Protein AF-A0A6B3I223-F1 (afdb_monomer)

Sequence (123 aa):
VVAHGFTGSVDRPAVRRAARVFSQRAAVITFSFRGHGRSGGRSTVGDREVLDLAAAVAWARTLGHVRVVTVGFSMGGSVVLRHGALYTEESEARDASVRVPVRERRMGEHLGAHSDAVVAVSS

Structure (mmCIF, N/CA/C/O backbone):
data_AF-A0A6B3I223-F1
#
_entry.id   AF-A0A6B3I223-F1
#
loop_
_atom_site.group_PDB
_atom_site.id
_atom_site.type_symbol
_atom_site.label_atom_id
_atom_site.label_alt_id
_atom_site.label_comp_id
_atom_site.label_asym_id
_atom_site.label_entity_id
_atom_site.label_seq_id
_atom_site.pdbx_PDB_ins_code
_atom_site.Cartn_x
_atom_site.Cartn_y
_atom_site.Cartn_z
_atom_site.occupancy
_atom_site.B_iso_or_equiv
_atom_site.auth_seq_id
_atom_site.auth_comp_id
_atom_site.auth_asym_id
_atom_site.auth_atom_id
_atom_site.pdbx_PDB_model_num
ATOM 1 N N . VAL A 1 1 ? -1.786 -0.168 6.198 1.00 98.50 1 VAL A N 1
ATOM 2 C CA . VAL A 1 1 ? -0.942 -0.773 5.141 1.00 98.50 1 VAL A CA 1
ATOM 3 C C . VAL A 1 1 ? 0.360 0.012 5.028 1.00 98.50 1 VAL A C 1
ATOM 5 O O . VAL A 1 1 ? 0.310 1.235 4.987 1.00 98.50 1 VAL A O 1
ATOM 8 N N . VAL A 1 2 ? 1.513 -0.662 5.021 1.00 98.31 2 VAL A N 1
ATOM 9 C CA . VAL A 1 2 ? 2.839 -0.023 4.938 1.00 98.31 2 VAL A CA 1
ATOM 10 C C . VAL A 1 2 ? 3.499 -0.343 3.596 1.00 98.31 2 VAL A C 1
ATOM 12 O O . VAL A 1 2 ? 3.710 -1.511 3.271 1.00 98.31 2 VAL A O 1
ATOM 15 N N . ALA A 1 3 ? 3.848 0.703 2.849 1.00 98.19 3 ALA A N 1
ATOM 16 C CA . ALA A 1 3 ? 4.436 0.668 1.515 1.00 98.19 3 ALA A CA 1
ATOM 17 C C . ALA A 1 3 ? 5.920 1.081 1.547 1.00 98.19 3 ALA A C 1
ATOM 19 O O . ALA A 1 3 ? 6.276 2.163 2.020 1.00 98.19 3 ALA A O 1
ATOM 20 N N . HIS A 1 4 ? 6.804 0.220 1.040 1.00 97.88 4 HIS A N 1
ATOM 21 C CA . HIS A 1 4 ? 8.252 0.450 1.062 1.00 97.88 4 HIS A CA 1
ATOM 22 C C . HIS A 1 4 ? 8.740 1.383 -0.064 1.00 97.88 4 HIS A C 1
ATOM 24 O O . HIS A 1 4 ? 8.064 1.574 -1.070 1.00 97.88 4 HIS A O 1
ATOM 30 N N . GLY A 1 5 ? 9.953 1.926 0.077 1.00 95.94 5 GLY A N 1
ATOM 31 C CA . GLY A 1 5 ? 10.615 2.722 -0.967 1.00 95.94 5 GLY A CA 1
ATOM 32 C C . GLY A 1 5 ? 11.227 1.894 -2.100 1.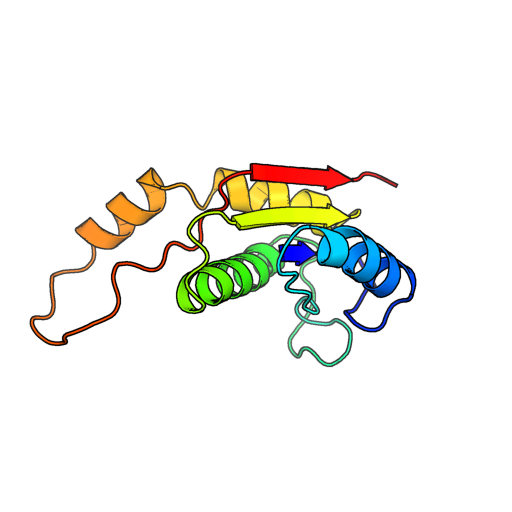00 95.94 5 GLY A C 1
ATOM 33 O O . GLY A 1 5 ? 11.162 0.664 -2.094 1.00 95.94 5 GLY A O 1
ATOM 34 N N . PHE A 1 6 ? 11.852 2.562 -3.070 1.00 93.00 6 PHE A N 1
ATOM 35 C CA . PHE A 1 6 ? 12.518 1.897 -4.194 1.00 93.00 6 PHE A CA 1
ATOM 36 C C . PHE A 1 6 ? 13.633 0.963 -3.697 1.00 93.00 6 PHE A C 1
ATOM 38 O O . PHE A 1 6 ? 14.314 1.265 -2.717 1.00 93.00 6 PHE A O 1
ATOM 45 N N . THR A 1 7 ? 13.800 -0.199 -4.334 1.00 89.62 7 THR A N 1
ATOM 46 C CA . THR A 1 7 ? 14.654 -1.323 -3.884 1.00 89.62 7 THR A CA 1
ATOM 47 C C . THR A 1 7 ? 14.257 -1.965 -2.542 1.00 89.62 7 THR A C 1
ATOM 49 O O . THR A 1 7 ? 14.952 -2.857 -2.051 1.00 89.62 7 THR A O 1
ATOM 52 N N . GLY A 1 8 ? 13.144 -1.543 -1.933 1.00 92.00 8 GLY A N 1
ATOM 53 C CA . GLY A 1 8 ? 12.613 -2.123 -0.699 1.00 92.00 8 GLY A CA 1
ATOM 54 C C . GLY A 1 8 ? 11.949 -3.490 -0.900 1.00 92.00 8 GLY A C 1
ATOM 55 O O . GLY A 1 8 ? 11.838 -3.980 -2.016 1.00 92.00 8 GLY A O 1
ATOM 56 N N . SER A 1 9 ? 11.526 -4.120 0.195 1.00 95.12 9 SER A N 1
ATOM 57 C CA . SER A 1 9 ? 10.673 -5.320 0.217 1.00 95.12 9 SER A CA 1
ATOM 58 C C . SER A 1 9 ? 10.165 -5.561 1.644 1.00 95.12 9 SER A C 1
ATOM 60 O O . SER A 1 9 ? 10.668 -4.943 2.590 1.00 95.12 9 SER A O 1
ATOM 62 N N . VAL A 1 10 ? 9.208 -6.479 1.824 1.00 94.94 10 VAL A N 1
ATOM 63 C CA . VAL A 1 10 ? 8.675 -6.854 3.156 1.00 94.94 10 VAL A CA 1
ATOM 64 C C . VAL A 1 10 ? 9.747 -7.315 4.142 1.00 94.94 10 VAL A C 1
ATOM 66 O O . VAL A 1 10 ? 9.629 -7.072 5.342 1.00 94.94 10 VAL A O 1
ATOM 69 N N . ASP A 1 11 ? 10.814 -7.932 3.640 1.00 92.94 11 ASP A N 1
ATOM 70 C CA . ASP A 1 11 ? 11.875 -8.509 4.465 1.00 92.94 11 ASP A CA 1
ATOM 71 C C . ASP A 1 11 ? 12.902 -7.468 4.928 1.00 92.94 11 ASP A C 1
ATOM 73 O O . ASP A 1 11 ? 13.728 -7.750 5.803 1.00 92.94 11 ASP A O 1
ATOM 77 N N . ARG A 1 12 ? 12.865 -6.243 4.379 1.00 94.31 12 ARG A N 1
ATOM 78 C CA . ARG A 1 12 ? 13.849 -5.211 4.717 1.00 94.31 12 ARG A CA 1
ATOM 79 C C . ARG A 1 12 ? 13.734 -4.796 6.188 1.00 94.31 12 ARG A C 1
ATOM 81 O O . ARG A 1 12 ? 12.630 -4.517 6.662 1.00 94.31 12 ARG A O 1
ATOM 88 N N . PRO A 1 13 ? 14.865 -4.637 6.907 1.00 95.19 13 PRO A N 1
ATOM 89 C CA . PRO A 1 13 ? 14.848 -4.303 8.331 1.00 95.19 13 PRO A CA 1
ATOM 90 C C . PRO A 1 13 ? 14.033 -3.053 8.675 1.00 95.19 13 PRO A C 1
ATOM 92 O O . PRO A 1 13 ? 13.326 -3.051 9.677 1.00 95.19 13 PRO A O 1
ATOM 95 N N . ALA A 1 14 ? 14.087 -2.005 7.846 1.00 91.69 14 ALA A N 1
ATOM 96 C CA . ALA A 1 14 ? 13.309 -0.785 8.066 1.00 91.69 14 ALA A CA 1
ATOM 97 C C . ALA A 1 14 ? 11.790 -1.041 8.030 1.00 91.69 14 ALA A C 1
ATOM 99 O O . ALA A 1 14 ? 11.076 -0.586 8.921 1.00 91.69 14 ALA A O 1
ATOM 100 N N . VAL A 1 15 ? 11.315 -1.838 7.067 1.00 94.88 15 VAL A N 1
ATOM 101 C CA . VAL A 1 15 ? 9.896 -2.208 6.937 1.00 94.88 15 VAL A CA 1
ATOM 102 C C . VAL A 1 15 ? 9.461 -3.072 8.120 1.00 94.88 15 VAL A C 1
ATOM 104 O O . VAL A 1 15 ? 8.439 -2.791 8.740 1.00 94.88 15 VAL A O 1
ATOM 107 N N . ARG A 1 16 ? 10.270 -4.069 8.507 1.00 96.25 16 ARG A N 1
ATOM 108 C CA . ARG A 1 16 ? 9.981 -4.929 9.670 1.00 96.25 16 ARG A CA 1
ATOM 109 C C . ARG A 1 16 ? 9.957 -4.143 10.983 1.00 96.25 16 ARG A C 1
ATOM 111 O O . ARG A 1 16 ? 9.119 -4.419 11.839 1.00 96.25 16 ARG A O 1
ATOM 118 N N . ARG A 1 17 ? 10.845 -3.153 11.147 1.00 96.25 17 ARG A N 1
ATOM 119 C CA . ARG A 1 17 ? 10.834 -2.246 12.307 1.00 96.25 17 ARG A CA 1
ATOM 120 C C . ARG A 1 17 ? 9.564 -1.405 12.345 1.00 96.25 17 ARG A C 1
ATOM 122 O O . ARG A 1 17 ? 8.902 -1.395 13.378 1.00 96.25 17 ARG A O 1
ATOM 129 N N . ALA A 1 18 ? 9.201 -0.759 11.236 1.00 95.44 18 ALA A N 1
ATOM 130 C CA . ALA A 1 18 ? 7.965 0.017 11.151 1.00 95.44 18 ALA A CA 1
ATOM 131 C C . ALA A 1 18 ? 6.741 -0.856 11.471 1.00 95.44 18 ALA A C 1
ATOM 133 O O . ALA A 1 18 ? 5.924 -0.489 12.312 1.00 95.44 18 ALA A O 1
ATOM 134 N N . ALA A 1 19 ? 6.666 -2.054 10.883 1.00 96.88 19 ALA A N 1
ATOM 135 C CA . ALA A 1 19 ? 5.582 -2.994 11.140 1.00 96.88 19 ALA A CA 1
ATOM 136 C C . ALA A 1 19 ? 5.486 -3.391 12.618 1.00 96.88 19 ALA A C 1
ATOM 138 O O . ALA A 1 19 ? 4.396 -3.359 13.175 1.00 96.88 19 ALA A O 1
ATOM 139 N N . ARG A 1 20 ? 6.617 -3.686 13.271 1.00 98.06 20 ARG A N 1
ATOM 140 C CA . ARG A 1 20 ? 6.660 -4.016 14.704 1.00 98.06 20 ARG A CA 1
ATOM 141 C C . ARG A 1 20 ? 6.175 -2.872 15.596 1.00 98.06 20 ARG A C 1
ATOM 143 O O . ARG A 1 20 ? 5.548 -3.125 16.618 1.00 98.06 20 ARG A O 1
ATOM 150 N N . VAL A 1 21 ? 6.491 -1.624 15.252 1.00 98.12 21 VAL A N 1
ATOM 151 C CA . VAL A 1 21 ? 6.039 -0.457 16.027 1.00 98.12 21 VAL A CA 1
ATOM 152 C C . VAL A 1 21 ? 4.536 -0.250 15.851 1.00 98.12 21 VAL A C 1
ATOM 154 O O . VAL A 1 21 ? 3.814 -0.096 16.836 1.00 98.12 21 VAL A O 1
ATOM 157 N N . PHE A 1 22 ? 4.040 -0.300 14.613 1.00 97.44 22 PHE A N 1
ATOM 158 C CA . PHE A 1 22 ? 2.612 -0.135 14.339 1.00 97.44 22 PHE A CA 1
ATOM 159 C C . PHE A 1 22 ? 1.766 -1.295 14.880 1.00 97.44 22 PHE A C 1
ATOM 161 O O . PHE A 1 22 ? 0.660 -1.057 15.367 1.00 97.44 22 PHE A O 1
ATOM 168 N N . SER A 1 23 ? 2.297 -2.524 14.894 1.00 97.88 23 SER A N 1
ATOM 169 C CA . SER A 1 23 ? 1.581 -3.708 15.387 1.00 97.88 23 SER A CA 1
ATOM 170 C C . SER A 1 23 ? 1.261 -3.661 16.880 1.00 97.88 23 SER A C 1
ATOM 172 O O . SER A 1 23 ? 0.453 -4.446 17.356 1.00 97.88 23 SER A O 1
ATOM 174 N N . GLN A 1 24 ? 1.862 -2.735 17.630 1.00 98.12 24 GLN A N 1
ATOM 175 C CA . GLN A 1 24 ? 1.501 -2.4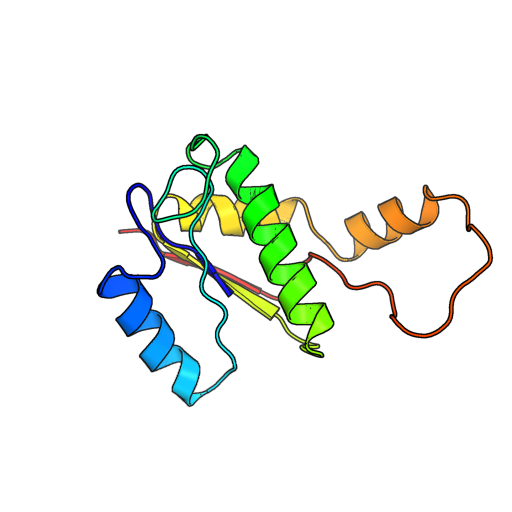87 19.028 1.00 98.12 24 GLN A CA 1
ATOM 176 C C . GLN A 1 24 ? 0.120 -1.831 19.181 1.00 98.12 24 GLN A C 1
ATOM 178 O O . GLN A 1 24 ? -0.393 -1.762 20.293 1.00 98.12 24 GLN A O 1
ATOM 183 N N . ARG A 1 25 ? -0.447 -1.273 18.101 1.00 97.12 25 ARG A N 1
ATOM 184 C CA . ARG A 1 25 ? -1.660 -0.437 18.141 1.00 97.12 25 ARG A CA 1
ATOM 185 C C . ARG A 1 25 ? -2.704 -0.808 17.089 1.00 97.12 25 ARG A C 1
ATOM 187 O O . ARG A 1 25 ? -3.867 -0.466 17.263 1.00 97.12 25 ARG A O 1
ATOM 194 N N . ALA A 1 26 ? -2.308 -1.462 15.998 1.00 97.25 26 ALA A N 1
ATOM 195 C CA . ALA A 1 26 ? -3.205 -1.810 14.900 1.00 97.25 26 ALA A CA 1
ATOM 196 C C . ALA A 1 26 ? -2.734 -3.065 14.157 1.00 97.25 26 ALA A C 1
ATOM 198 O O . ALA A 1 26 ? -1.559 -3.426 14.207 1.00 97.25 26 ALA A O 1
ATOM 199 N N . ALA A 1 27 ? -3.636 -3.695 13.404 1.00 98.12 27 ALA A N 1
ATOM 200 C CA . ALA A 1 27 ? -3.243 -4.689 12.414 1.00 98.12 27 ALA A CA 1
ATOM 201 C C . ALA A 1 27 ? -2.377 -4.033 11.324 1.00 98.12 27 ALA A C 1
ATOM 203 O O . ALA A 1 27 ? -2.668 -2.929 10.853 1.00 98.12 27 ALA A O 1
ATOM 204 N N . VAL A 1 28 ? -1.304 -4.712 10.915 1.00 98.31 28 VAL A N 1
ATOM 205 C CA . VAL A 1 28 ? -0.362 -4.192 9.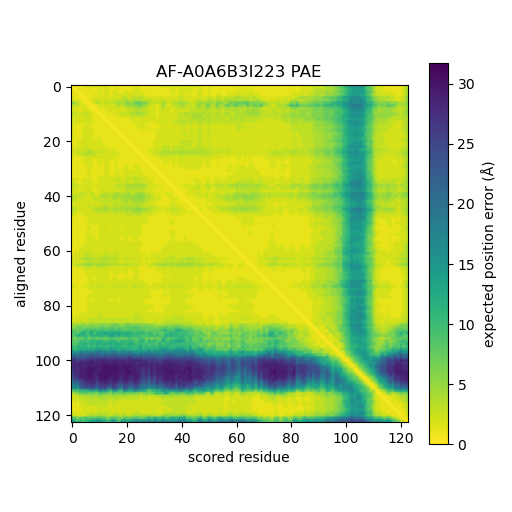919 1.00 98.31 28 VAL A CA 1
ATOM 206 C C . VAL A 1 28 ? -0.263 -5.149 8.748 1.00 98.31 28 VAL A C 1
ATOM 208 O O . VAL A 1 28 ? 0.156 -6.291 8.898 1.00 98.31 28 VAL A O 1
ATOM 211 N N . ILE A 1 29 ? -0.568 -4.630 7.564 1.00 98.38 29 ILE A N 1
ATOM 212 C CA . ILE A 1 29 ? -0.283 -5.288 6.293 1.00 98.38 29 ILE A CA 1
ATOM 213 C C . ILE A 1 29 ? 0.970 -4.653 5.701 1.00 98.38 29 ILE A C 1
ATOM 215 O O . ILE A 1 29 ? 1.011 -3.436 5.483 1.00 98.38 29 ILE A O 1
ATOM 219 N N . THR A 1 30 ? 1.974 -5.484 5.440 1.00 98.00 30 THR A N 1
ATOM 220 C CA . THR A 1 30 ? 3.136 -5.161 4.612 1.00 98.00 30 THR A CA 1
ATOM 221 C C . THR A 1 30 ? 3.080 -6.003 3.343 1.00 98.00 30 THR A C 1
ATOM 223 O O . THR A 1 30 ? 2.570 -7.121 3.343 1.00 98.00 30 THR A O 1
ATOM 226 N N . PHE A 1 31 ? 3.598 -5.466 2.247 1.00 98.06 31 PHE A N 1
ATOM 227 C CA . PHE A 1 31 ? 3.688 -6.165 0.967 1.00 98.06 31 PHE A CA 1
ATOM 228 C C . PHE A 1 31 ? 4.919 -5.668 0.203 1.00 98.06 31 PHE A C 1
ATOM 230 O O . PHE A 1 31 ? 5.523 -4.663 0.589 1.00 98.06 31 PHE A O 1
ATOM 237 N N . SER A 1 32 ? 5.331 -6.404 -0.833 1.00 98.19 32 SER A N 1
ATOM 238 C CA . SER A 1 32 ? 6.376 -5.937 -1.747 1.00 98.19 32 SER A CA 1
ATOM 239 C C . SER A 1 32 ? 5.724 -5.463 -3.036 1.00 98.19 32 SER A C 1
ATOM 241 O O . SER A 1 32 ? 4.922 -6.199 -3.615 1.00 98.19 32 SER A O 1
ATOM 243 N N . PHE A 1 33 ? 6.068 -4.259 -3.482 1.00 98.44 33 PHE A N 1
ATOM 244 C CA . PHE A 1 33 ? 5.644 -3.745 -4.780 1.00 98.44 33 PHE A CA 1
ATOM 245 C C . PHE A 1 33 ? 6.097 -4.663 -5.917 1.00 98.44 33 PHE A C 1
ATOM 247 O O . PHE A 1 33 ? 7.066 -5.416 -5.779 1.00 98.44 33 PHE A O 1
ATOM 254 N N . ARG A 1 34 ? 5.423 -4.581 -7.066 1.00 98.00 34 ARG A N 1
ATOM 255 C CA . ARG A 1 34 ? 5.877 -5.243 -8.294 1.00 98.00 34 ARG A CA 1
ATOM 256 C C . ARG A 1 34 ? 7.362 -4.971 -8.571 1.00 98.00 34 ARG A C 1
ATOM 258 O O . ARG A 1 34 ? 7.883 -3.880 -8.325 1.00 98.00 34 ARG A O 1
ATOM 265 N N . GLY A 1 35 ? 8.064 -5.990 -9.061 1.00 97.38 35 GLY A N 1
ATOM 266 C CA . GLY A 1 35 ? 9.502 -5.930 -9.330 1.00 97.38 35 GLY A CA 1
ATOM 267 C C . GLY A 1 35 ? 10.399 -5.820 -8.089 1.00 97.38 35 GLY A C 1
ATOM 268 O O . GLY A 1 35 ? 11.571 -5.482 -8.236 1.00 97.38 35 GLY A O 1
ATOM 269 N N . HIS A 1 36 ? 9.877 -6.081 -6.885 1.00 97.31 36 HIS A N 1
ATOM 270 C CA . HIS A 1 36 ? 10.630 -6.031 -5.632 1.00 97.31 36 HIS A CA 1
ATOM 271 C C . HIS A 1 36 ? 10.443 -7.296 -4.785 1.00 97.31 36 HIS A C 1
ATOM 273 O O . HIS A 1 36 ? 9.366 -7.889 -4.729 1.00 97.31 36 HIS A O 1
ATOM 279 N N . GLY A 1 37 ? 11.490 -7.683 -4.049 1.00 94.88 37 GLY A N 1
ATOM 280 C CA . GLY A 1 37 ? 11.461 -8.874 -3.201 1.00 94.88 37 GLY A CA 1
ATOM 281 C C . GLY A 1 37 ? 11.124 -10.128 -4.010 1.00 94.88 37 GLY A C 1
ATOM 282 O O . GLY A 1 37 ? 11.815 -10.452 -4.970 1.00 94.88 37 GLY A O 1
ATOM 283 N N . ARG A 1 38 ? 10.055 -10.825 -3.613 1.00 96.25 38 ARG A N 1
ATOM 284 C CA . ARG A 1 38 ? 9.524 -11.998 -4.328 1.00 96.25 38 ARG A CA 1
ATOM 285 C C . ARG A 1 38 ? 8.321 -11.673 -5.222 1.00 96.25 38 ARG A C 1
ATOM 287 O O . ARG A 1 38 ? 7.790 -12.580 -5.856 1.00 96.25 38 ARG A O 1
ATOM 294 N N . SER A 1 39 ? 7.879 -10.414 -5.261 1.00 97.19 39 SER A N 1
ATOM 295 C CA . SER A 1 39 ? 6.781 -9.988 -6.129 1.00 97.19 39 SER A CA 1
ATOM 296 C C . SER A 1 39 ? 7.252 -9.944 -7.580 1.00 97.19 39 SER A C 1
ATOM 298 O O . SER A 1 39 ? 8.295 -9.367 -7.891 1.00 97.19 39 SER A O 1
ATOM 300 N N . GLY A 1 40 ? 6.469 -10.547 -8.476 1.00 96.69 40 GLY A N 1
ATOM 301 C CA . GLY A 1 40 ? 6.739 -10.532 -9.913 1.00 96.69 40 GLY A CA 1
ATOM 302 C C . GLY A 1 40 ? 6.542 -9.155 -10.559 1.00 96.69 40 GLY A C 1
ATOM 303 O O . GLY A 1 40 ? 6.308 -8.144 -9.894 1.00 96.69 40 GLY A O 1
ATOM 304 N N . GLY A 1 41 ? 6.605 -9.117 -11.891 1.00 96.50 41 GLY A N 1
ATOM 305 C CA . GLY A 1 41 ? 6.431 -7.891 -12.674 1.00 96.50 41 GLY A CA 1
ATOM 306 C C . GLY A 1 41 ? 7.673 -6.994 -12.703 1.00 96.50 41 GLY A C 1
ATOM 307 O O . GLY A 1 41 ? 8.771 -7.405 -12.337 1.00 96.50 41 GLY A O 1
ATOM 308 N N . ARG A 1 42 ? 7.500 -5.760 -13.186 1.00 96.69 42 ARG A N 1
ATOM 309 C CA . ARG A 1 42 ? 8.554 -4.737 -13.255 1.00 96.69 42 ARG A CA 1
ATOM 310 C C . ARG A 1 42 ? 8.092 -3.479 -12.540 1.00 96.69 42 ARG A C 1
ATOM 312 O O . ARG A 1 42 ? 6.946 -3.071 -12.730 1.00 96.69 42 ARG A O 1
ATOM 319 N N . SER A 1 43 ? 8.999 -2.893 -11.763 1.00 96.50 43 SER A N 1
ATOM 320 C CA . SER A 1 43 ? 8.762 -1.608 -11.117 1.00 96.50 43 SER A CA 1
ATOM 321 C C . SER A 1 43 ? 8.573 -0.519 -12.170 1.00 96.50 43 SER A C 1
ATOM 323 O O . SER A 1 43 ? 9.350 -0.431 -13.121 1.00 96.50 43 SER A O 1
ATOM 325 N N . THR A 1 44 ? 7.556 0.310 -11.981 1.00 97.00 44 THR A N 1
ATOM 326 C CA . THR A 1 44 ? 7.333 1.559 -12.724 1.00 97.00 44 THR A CA 1
ATOM 327 C C . THR A 1 44 ? 7.637 2.792 -11.878 1.00 97.00 44 THR A C 1
ATOM 329 O O . THR A 1 44 ? 7.289 3.906 -12.256 1.00 97.00 44 THR A O 1
ATOM 332 N N . VAL A 1 45 ? 8.299 2.590 -10.736 1.00 95.12 45 VAL A N 1
ATOM 333 C CA . VAL A 1 45 ? 8.794 3.647 -9.843 1.00 95.12 45 VAL A CA 1
ATOM 334 C C . VAL A 1 45 ? 7.689 4.612 -9.376 1.00 95.12 45 VAL A C 1
ATOM 336 O O . VAL A 1 45 ? 7.930 5.786 -9.116 1.00 95.12 45 VAL A O 1
ATOM 339 N N . GLY A 1 46 ? 6.461 4.110 -9.237 1.00 93.19 46 GLY A N 1
ATOM 340 C CA . GLY A 1 46 ? 5.342 4.810 -8.615 1.00 93.19 46 GLY A CA 1
ATOM 341 C C . GLY A 1 46 ? 4.049 4.813 -9.427 1.00 93.19 46 GLY A C 1
ATOM 342 O O . GLY A 1 46 ? 2.986 5.011 -8.844 1.00 93.19 46 GLY A O 1
ATOM 343 N N . ASP A 1 47 ? 4.097 4.585 -10.744 1.00 94.88 47 ASP A N 1
ATOM 344 C CA . ASP A 1 47 ? 2.885 4.639 -11.570 1.00 94.88 47 ASP A CA 1
ATOM 345 C C 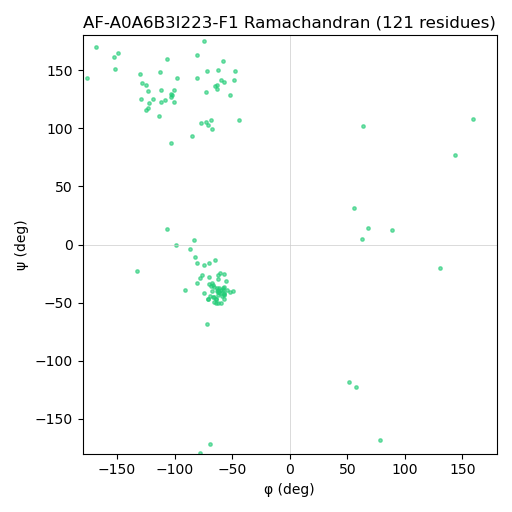. ASP A 1 47 ? 1.964 3.436 -11.311 1.00 94.88 47 ASP A C 1
ATOM 347 O O . ASP A 1 47 ? 0.891 3.560 -10.721 1.00 94.88 47 ASP A O 1
ATOM 351 N N . ARG A 1 48 ? 2.379 2.231 -11.690 1.00 97.25 48 ARG A N 1
ATOM 352 C CA . ARG A 1 48 ? 1.555 1.031 -11.521 1.00 97.25 48 ARG A CA 1
ATOM 353 C C . ARG A 1 48 ? 1.598 0.459 -10.111 1.00 97.25 48 ARG A C 1
ATOM 355 O O . ARG A 1 48 ? 0.713 -0.312 -9.756 1.00 97.25 48 ARG A O 1
ATOM 362 N N . GLU A 1 49 ? 2.571 0.855 -9.297 1.00 98.38 49 GLU A N 1
ATOM 363 C CA . GLU A 1 49 ? 2.636 0.506 -7.874 1.00 98.38 49 GLU A CA 1
ATOM 364 C C . GLU A 1 49 ? 1.380 0.958 -7.106 1.00 98.38 49 GLU A C 1
ATOM 366 O O . GLU A 1 49 ? 1.004 0.323 -6.123 1.00 98.38 49 GLU A O 1
ATOM 371 N N . VAL A 1 50 ? 0.667 1.987 -7.585 1.00 98.38 50 VAL A N 1
ATOM 372 C CA . VAL A 1 50 ? -0.643 2.387 -7.036 1.00 98.38 50 VAL A CA 1
ATOM 373 C C . VAL A 1 50 ? -1.655 1.241 -7.066 1.00 98.38 50 VAL A C 1
ATOM 375 O O . VAL A 1 50 ? -2.424 1.092 -6.121 1.00 98.38 50 VAL A O 1
ATOM 378 N N . LEU A 1 51 ? -1.634 0.400 -8.103 1.00 97.69 51 LEU A N 1
ATOM 379 C CA . LEU A 1 51 ? -2.540 -0.746 -8.217 1.00 97.69 51 LEU A CA 1
ATOM 380 C C . LEU A 1 51 ? -2.203 -1.841 -7.197 1.00 97.69 51 LEU A C 1
ATOM 382 O O . LEU A 1 51 ? -3.101 -2.499 -6.680 1.00 97.69 51 LEU A O 1
ATOM 386 N N . ASP A 1 52 ? -0.917 -2.017 -6.882 1.00 98.38 52 ASP A N 1
ATOM 387 C CA . ASP A 1 52 ? -0.486 -2.970 -5.853 1.00 98.38 52 ASP A CA 1
ATOM 388 C C . ASP A 1 52 ? -0.951 -2.504 -4.466 1.00 98.38 52 ASP A C 1
ATOM 390 O O . ASP A 1 52 ? -1.408 -3.307 -3.653 1.00 98.38 52 ASP A O 1
ATOM 394 N N . LEU A 1 53 ? -0.873 -1.192 -4.210 1.00 98.50 53 LEU A N 1
ATOM 395 C CA . LEU A 1 53 ? -1.374 -0.598 -2.975 1.00 98.50 53 LEU A CA 1
ATOM 396 C C . LEU A 1 53 ? -2.900 -0.712 -2.865 1.00 98.50 53 LEU A C 1
ATOM 398 O O . LEU A 1 53 ? -3.383 -1.126 -1.814 1.00 98.50 53 LEU A O 1
ATOM 402 N N . ALA A 1 54 ? -3.635 -0.412 -3.940 1.00 97.94 54 ALA A N 1
ATOM 403 C CA . ALA A 1 54 ? -5.091 -0.551 -3.984 1.00 97.94 54 ALA A CA 1
ATOM 404 C C . ALA A 1 54 ? -5.526 -1.990 -3.674 1.00 97.94 54 ALA A C 1
ATOM 406 O O . ALA A 1 54 ? -6.418 -2.211 -2.858 1.00 97.94 54 ALA A O 1
ATOM 407 N N . ALA A 1 55 ? -4.831 -2.985 -4.238 1.00 97.25 55 ALA A N 1
ATOM 408 C CA . ALA A 1 55 ? -5.075 -4.389 -3.922 1.00 97.25 55 ALA A CA 1
ATOM 409 C C . ALA A 1 55 ? -4.820 -4.711 -2.437 1.00 97.25 55 ALA A C 1
ATOM 411 O O . ALA A 1 55 ? -5.601 -5.434 -1.819 1.00 97.25 55 ALA A O 1
ATOM 412 N N . ALA A 1 56 ? -3.763 -4.156 -1.836 1.00 98.12 56 ALA A N 1
ATOM 413 C CA . ALA A 1 56 ? -3.473 -4.347 -0.415 1.00 98.12 56 ALA A CA 1
ATOM 414 C C . ALA A 1 56 ? -4.507 -3.670 0.508 1.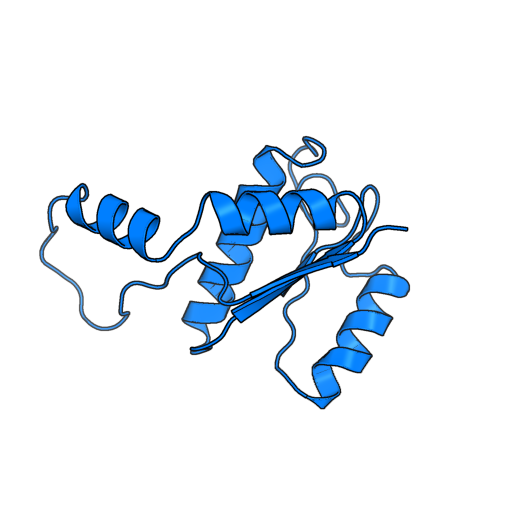00 98.12 56 ALA A C 1
ATOM 416 O O . ALA A 1 56 ? -4.825 -4.214 1.567 1.00 98.12 56 ALA A O 1
ATOM 417 N N . VAL A 1 57 ? -5.041 -2.505 0.125 1.00 98.06 57 VAL A N 1
ATOM 418 C CA . VAL A 1 57 ? -6.105 -1.811 0.872 1.00 98.06 57 VAL A CA 1
ATOM 419 C C . VAL A 1 57 ? -7.431 -2.555 0.754 1.00 98.06 57 VAL A C 1
ATOM 421 O O . VAL A 1 57 ? -8.049 -2.843 1.779 1.00 98.06 57 VAL A O 1
ATOM 424 N N . ALA A 1 58 ? -7.815 -2.967 -0.456 1.00 96.25 58 ALA A N 1
ATOM 425 C CA . ALA A 1 58 ? -8.994 -3.801 -0.665 1.00 96.25 58 ALA A CA 1
ATOM 426 C C . ALA A 1 58 ? -8.893 -5.105 0.144 1.00 96.25 58 ALA A C 1
ATOM 428 O O . ALA A 1 58 ? -9.844 -5.499 0.819 1.00 96.25 58 ALA A O 1
ATOM 429 N N . TRP A 1 59 ? -7.711 -5.734 0.179 1.00 97.19 59 TRP A N 1
ATOM 430 C CA . TRP A 1 59 ? -7.479 -6.900 1.029 1.00 97.19 59 TRP A CA 1
ATOM 431 C C . TRP A 1 59 ? -7.667 -6.579 2.517 1.00 97.19 59 TRP A C 1
ATOM 433 O O . TRP A 1 59 ? -8.340 -7.332 3.216 1.00 97.19 59 TRP A O 1
ATOM 443 N N . ALA A 1 60 ? -7.184 -5.431 3.000 1.00 97.06 60 ALA A N 1
ATOM 444 C CA . ALA A 1 60 ? -7.435 -4.986 4.372 1.00 97.06 60 ALA A CA 1
ATOM 445 C C . ALA A 1 60 ? -8.937 -4.876 4.687 1.00 97.06 60 ALA A C 1
ATOM 447 O O . ALA A 1 60 ? -9.374 -5.338 5.743 1.00 97.06 60 ALA A O 1
ATOM 448 N N . ARG A 1 61 ? -9.739 -4.319 3.768 1.00 94.62 61 ARG A N 1
ATOM 449 C CA . ARG A 1 61 ? -11.200 -4.262 3.929 1.00 94.62 61 ARG A CA 1
ATOM 450 C C . ARG A 1 61 ? -11.814 -5.655 3.995 1.00 94.62 61 ARG A C 1
ATOM 452 O O . ARG A 1 61 ? -12.667 -5.888 4.843 1.00 94.62 61 ARG A O 1
ATOM 459 N N . THR A 1 62 ? -11.349 -6.598 3.166 1.00 95.12 62 THR A N 1
ATOM 460 C CA . THR A 1 62 ? -11.857 -7.988 3.176 1.00 95.12 62 THR A CA 1
ATOM 461 C C . THR A 1 62 ? -11.637 -8.693 4.516 1.00 95.12 62 THR A C 1
ATOM 463 O O . THR A 1 62 ? -12.391 -9.594 4.871 1.00 95.12 62 THR A O 1
ATOM 466 N N . LEU A 1 63 ? -10.638 -8.251 5.285 1.00 95.56 63 LEU A N 1
ATOM 467 C CA . LEU A 1 63 ? -10.351 -8.735 6.635 1.00 95.56 63 LEU A CA 1
ATOM 468 C C . LEU A 1 63 ? -11.216 -8.055 7.718 1.00 95.56 63 LEU A C 1
ATOM 470 O O . LEU A 1 63 ? -11.022 -8.313 8.903 1.00 95.56 63 LEU A O 1
ATOM 474 N N . GLY A 1 64 ? -12.159 -7.186 7.337 1.00 94.81 64 GLY A N 1
ATOM 475 C CA . GLY A 1 64 ? -13.072 -6.486 8.245 1.00 94.81 64 GLY A CA 1
ATOM 476 C C . GLY A 1 64 ? -12.542 -5.154 8.786 1.00 94.81 64 GLY A C 1
ATOM 477 O O . GLY A 1 64 ? -13.109 -4.603 9.730 1.00 94.81 64 GLY A O 1
ATOM 478 N N . HIS A 1 65 ? -11.456 -4.607 8.228 1.00 95.44 65 HIS A N 1
ATOM 479 C CA . HIS A 1 65 ? -10.930 -3.319 8.681 1.00 95.44 65 HIS A CA 1
ATOM 480 C C . HIS A 1 65 ? -11.761 -2.145 8.142 1.00 95.44 65 HIS A C 1
ATOM 482 O O . HIS A 1 65 ? -11.623 -1.736 6.991 1.00 95.44 65 HIS A O 1
ATOM 488 N N . VAL A 1 66 ? -12.581 -1.551 9.017 1.00 92.19 66 VAL A N 1
ATOM 489 C CA . VAL A 1 66 ? -13.426 -0.375 8.715 1.00 92.19 66 VAL A CA 1
ATOM 490 C C . VAL A 1 66 ? -12.623 0.924 8.620 1.00 92.19 66 VAL A C 1
ATOM 492 O O . VAL A 1 66 ? -13.085 1.880 8.011 1.00 92.19 66 VAL A O 1
ATOM 495 N N . ARG A 1 67 ? -11.392 0.966 9.142 1.00 95.44 67 ARG A N 1
ATOM 496 C CA . ARG A 1 67 ? -10.461 2.083 8.922 1.00 95.44 67 ARG A CA 1
ATOM 497 C C . ARG A 1 67 ? -9.106 1.573 8.456 1.00 95.44 67 ARG A C 1
ATOM 499 O O . ARG A 1 67 ? -8.488 0.755 9.139 1.00 95.44 67 ARG A O 1
ATOM 506 N N . VAL A 1 68 ? -8.629 2.076 7.324 1.00 97.50 68 VAL A N 1
ATOM 507 C CA . VAL A 1 68 ? -7.353 1.725 6.708 1.00 97.50 68 VAL A CA 1
ATOM 508 C C . VAL A 1 68 ? -6.504 2.978 6.513 1.00 97.50 68 VAL A C 1
ATOM 510 O O . VAL A 1 68 ? -6.832 3.877 5.750 1.00 97.50 68 VAL A O 1
ATOM 513 N N . VAL A 1 69 ? -5.349 3.004 7.177 1.00 98.25 69 VAL A N 1
ATOM 514 C CA . VAL A 1 69 ? -4.323 4.038 6.982 1.00 98.25 69 VAL A CA 1
ATOM 515 C C . VAL A 1 69 ? -3.215 3.488 6.093 1.00 98.25 69 VAL A C 1
ATOM 517 O O . VAL A 1 69 ? -2.706 2.387 6.338 1.00 98.25 69 VAL A O 1
ATOM 520 N N . THR A 1 70 ? -2.800 4.255 5.089 1.00 98.62 70 THR A N 1
ATOM 521 C CA . THR A 1 70 ? -1.637 3.938 4.250 1.00 98.62 70 THR A CA 1
ATOM 522 C C . THR A 1 70 ? -0.434 4.786 4.630 1.00 98.62 70 THR A C 1
ATOM 524 O O . THR A 1 70 ? -0.519 6.010 4.649 1.00 98.62 70 THR A O 1
ATOM 527 N N . VAL A 1 71 ? 0.697 4.133 4.897 1.00 98.38 71 VAL A N 1
ATOM 528 C CA . VAL A 1 71 ? 1.976 4.778 5.224 1.00 98.38 71 VAL A CA 1
ATOM 529 C C . VAL A 1 71 ? 3.003 4.389 4.171 1.00 98.38 71 VAL A C 1
ATOM 531 O O . VAL A 1 71 ? 3.219 3.198 3.952 1.00 98.38 71 VAL A O 1
ATOM 534 N N . GLY A 1 72 ? 3.637 5.363 3.525 1.00 97.81 72 GLY A N 1
ATOM 535 C CA . GLY A 1 72 ? 4.576 5.137 2.428 1.00 97.81 72 GLY A CA 1
ATOM 536 C C . GLY A 1 72 ? 5.914 5.840 2.634 1.00 97.81 72 GLY A C 1
ATOM 537 O O . GLY A 1 72 ? 5.945 6.990 3.059 1.00 97.81 72 GLY A O 1
ATOM 538 N N . PHE A 1 73 ? 7.015 5.165 2.295 1.00 96.12 73 PHE A N 1
ATOM 539 C CA . PHE A 1 73 ? 8.379 5.704 2.408 1.00 96.12 73 PHE A CA 1
ATOM 540 C C . PHE A 1 73 ? 9.009 5.939 1.031 1.00 96.12 73 PHE A C 1
ATOM 542 O O . PHE A 1 73 ? 8.988 5.027 0.206 1.00 96.12 73 PHE A O 1
ATOM 549 N N . SER A 1 74 ? 9.631 7.100 0.789 1.00 94.88 74 SER A N 1
ATOM 550 C CA . SER A 1 74 ? 10.301 7.425 -0.489 1.00 94.88 74 SER A CA 1
ATOM 551 C C . SER A 1 74 ? 9.364 7.180 -1.694 1.00 94.88 74 SER A C 1
ATOM 553 O O . SER A 1 74 ? 8.287 7.769 -1.735 1.00 94.88 74 SER A O 1
ATOM 555 N N . MET A 1 75 ? 9.692 6.275 -2.628 1.00 96.38 75 MET A N 1
ATOM 556 C CA . MET A 1 75 ? 8.782 5.833 -3.706 1.00 96.38 75 MET A CA 1
ATOM 557 C C . MET A 1 75 ? 7.413 5.377 -3.174 1.00 96.38 75 MET A C 1
ATOM 559 O O . MET A 1 75 ? 6.382 5.713 -3.738 1.00 96.38 75 MET A O 1
ATOM 563 N N . GLY A 1 76 ? 7.366 4.654 -2.054 1.00 97.62 76 GLY A N 1
ATOM 564 C CA . GLY A 1 76 ? 6.100 4.285 -1.423 1.00 97.62 76 GLY A CA 1
ATOM 565 C C . GLY A 1 76 ? 5.302 5.508 -0.963 1.00 97.62 76 GLY A C 1
ATOM 566 O O . GLY A 1 76 ? 4.078 5.465 -0.968 1.00 97.62 76 GLY A O 1
ATOM 567 N N . GLY A 1 77 ? 5.979 6.605 -0.608 1.00 97.69 77 GLY A N 1
ATOM 568 C CA . GLY A 1 77 ? 5.375 7.888 -0.246 1.00 97.69 77 GLY A CA 1
ATOM 569 C C . GLY A 1 77 ? 4.608 8.525 -1.407 1.00 97.69 77 GLY A C 1
ATOM 570 O O . GLY A 1 77 ? 3.455 8.914 -1.236 1.00 97.69 77 GLY A O 1
ATOM 571 N N . SER A 1 78 ? 5.199 8.567 -2.607 1.00 97.62 78 SER A N 1
ATOM 572 C CA . SER A 1 78 ? 4.494 9.066 -3.799 1.00 97.62 78 SER A CA 1
ATOM 573 C C . SER A 1 78 ? 3.317 8.165 -4.184 1.00 97.62 78 SER A C 1
ATOM 575 O O . SER A 1 78 ? 2.254 8.665 -4.550 1.00 97.62 78 SER A O 1
ATOM 577 N N . VAL A 1 79 ? 3.467 6.847 -4.023 1.00 98.44 79 VAL A N 1
ATOM 578 C CA . VAL A 1 79 ? 2.401 5.872 -4.291 1.00 98.44 79 VAL A CA 1
ATOM 579 C C . VAL A 1 79 ? 1.206 6.063 -3.358 1.00 98.44 79 VAL A C 1
ATOM 581 O O . VAL A 1 79 ? 0.080 6.106 -3.847 1.00 98.44 79 VAL A O 1
ATOM 584 N N . VAL A 1 80 ? 1.412 6.211 -2.041 1.00 98.44 80 VAL A N 1
ATOM 585 C CA . VAL A 1 80 ? 0.289 6.396 -1.098 1.00 98.44 80 VAL A CA 1
ATOM 586 C C . VAL A 1 80 ? -0.439 7.725 -1.314 1.00 98.44 80 VAL A C 1
ATOM 588 O O . VAL A 1 80 ? -1.660 7.765 -1.195 1.00 98.44 80 VAL A O 1
ATOM 591 N N . LEU A 1 81 ? 0.278 8.791 -1.695 1.00 97.94 81 LEU A N 1
ATOM 592 C CA . LEU A 1 81 ? -0.333 10.076 -2.053 1.00 97.94 81 LEU A CA 1
ATOM 593 C C . LEU A 1 81 ? -1.179 9.956 -3.320 1.00 97.94 81 LEU A C 1
ATOM 595 O O . LEU A 1 81 ? -2.342 10.352 -3.327 1.00 97.94 81 LEU A O 1
ATOM 599 N N . ARG A 1 82 ? -0.621 9.362 -4.380 1.00 97.44 82 ARG A N 1
ATOM 600 C CA . ARG A 1 82 ? -1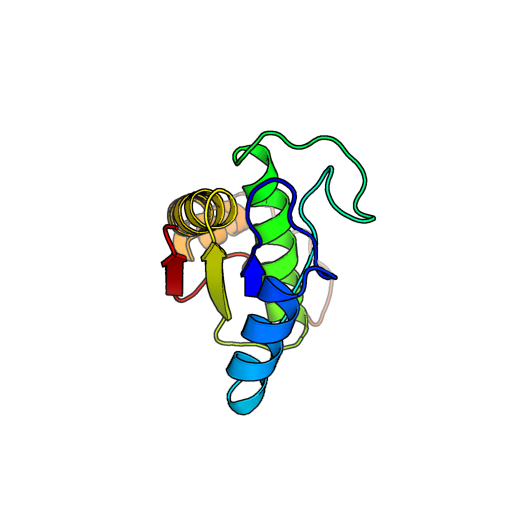.348 9.160 -5.637 1.00 97.44 82 ARG A CA 1
ATOM 601 C C . ARG A 1 82 ? -2.558 8.249 -5.447 1.00 97.44 82 ARG A C 1
ATOM 603 O O . ARG A 1 82 ? -3.615 8.521 -6.001 1.00 97.44 82 ARG A O 1
ATOM 610 N N . HIS A 1 83 ? -2.421 7.205 -4.639 1.00 98.00 83 HIS A N 1
ATOM 611 C CA . HIS A 1 83 ? -3.529 6.337 -4.272 1.00 98.00 83 HIS A CA 1
ATOM 612 C C . HIS A 1 83 ? -4.645 7.104 -3.559 1.00 98.00 83 HIS A C 1
ATOM 614 O O . HIS A 1 83 ? -5.784 7.019 -3.997 1.00 98.00 83 HIS A O 1
ATOM 620 N N . GLY A 1 84 ? -4.330 7.901 -2.531 1.00 96.69 84 GLY A N 1
ATOM 621 C CA . GLY A 1 84 ? -5.336 8.705 -1.826 1.00 96.69 84 GLY A CA 1
ATOM 622 C C . GLY A 1 84 ? -6.038 9.745 -2.705 1.00 96.69 84 GLY A C 1
ATOM 623 O O . GLY A 1 84 ? -7.178 10.099 -2.431 1.00 96.69 84 GLY A O 1
ATOM 624 N N . ALA A 1 85 ? -5.387 10.213 -3.773 1.00 95.56 85 ALA A N 1
ATOM 625 C CA . ALA A 1 85 ? -5.999 11.125 -4.738 1.00 95.56 85 ALA A CA 1
ATOM 626 C C . ALA A 1 85 ? -6.904 10.416 -5.765 1.00 95.56 85 ALA A C 1
ATOM 628 O O . ALA A 1 85 ? -7.874 11.007 -6.229 1.00 95.56 85 ALA A O 1
ATOM 629 N N . LEU A 1 86 ? -6.580 9.177 -6.152 1.00 94.25 86 LEU A N 1
ATOM 630 C CA . LEU A 1 86 ? -7.314 8.429 -7.184 1.00 94.25 86 LEU A CA 1
ATOM 631 C C . LEU A 1 86 ? -8.450 7.571 -6.606 1.00 94.25 86 LEU A C 1
ATOM 633 O O . LEU A 1 86 ? -9.520 7.481 -7.207 1.00 94.25 86 LEU A O 1
ATOM 637 N N . TYR A 1 87 ? -8.216 6.952 -5.449 1.00 93.38 87 TYR A N 1
ATOM 638 C CA . TYR A 1 87 ? -9.134 6.038 -4.775 1.00 93.38 87 TYR A CA 1
ATOM 639 C C . TYR A 1 87 ? -9.788 6.764 -3.609 1.00 93.38 87 TYR A C 1
ATOM 641 O O . TYR A 1 87 ? -9.296 6.735 -2.481 1.00 93.38 87 TYR A O 1
ATOM 649 N N . THR A 1 88 ? -10.887 7.446 -3.913 1.00 90.62 88 THR A N 1
ATOM 650 C CA . THR A 1 88 ? -11.764 8.077 -2.929 1.00 90.62 88 THR A CA 1
ATOM 651 C C . THR A 1 88 ? -13.057 7.275 -2.813 1.00 90.62 88 THR A C 1
ATOM 653 O O . THR A 1 88 ? -13.431 6.555 -3.739 1.00 90.62 88 THR A O 1
ATOM 656 N N . GLU A 1 89 ? -13.771 7.451 -1.704 1.00 83.62 89 GLU A N 1
ATOM 657 C CA . GLU A 1 89 ? -15.144 6.950 -1.532 1.00 83.62 89 GLU A CA 1
ATOM 658 C C . GLU A 1 89 ? -16.037 7.322 -2.731 1.00 83.62 89 GLU A C 1
ATOM 660 O O . GLU A 1 89 ? -16.813 6.513 -3.235 1.00 83.62 89 GLU A O 1
ATOM 665 N N . GLU A 1 90 ? -15.884 8.545 -3.253 1.00 81.12 90 GLU A N 1
ATOM 666 C CA . GLU A 1 90 ? -16.639 9.020 -4.412 1.00 81.12 90 GLU A CA 1
ATOM 667 C C . GLU A 1 90 ? -16.227 8.310 -5.710 1.00 81.12 90 GLU A C 1
ATOM 669 O O . GLU A 1 90 ? -17.095 7.908 -6.488 1.00 81.12 90 GLU A O 1
ATOM 674 N N . SER A 1 91 ? -14.923 8.133 -5.954 1.00 80.44 91 SER A N 1
ATOM 675 C CA . SER A 1 91 ? -14.417 7.393 -7.119 1.00 80.44 91 SER A CA 1
ATOM 676 C C . SER A 1 91 ? -14.956 5.962 -7.135 1.00 80.44 91 SER A C 1
ATOM 678 O O . SER A 1 91 ? -15.313 5.444 -8.189 1.00 80.44 91 SER A O 1
ATOM 680 N N . GLU A 1 92 ? -15.073 5.338 -5.967 1.00 77.00 92 GLU A N 1
ATOM 681 C CA . GLU A 1 92 ? -15.597 3.981 -5.828 1.00 77.00 92 GLU A CA 1
ATOM 682 C C . GLU A 1 92 ? -17.106 3.903 -6.006 1.00 77.00 92 GLU A C 1
ATOM 684 O O . GLU A 1 92 ? -17.591 3.013 -6.705 1.00 77.00 92 GLU A O 1
ATOM 689 N N . ALA A 1 93 ? -17.852 4.853 -5.439 1.00 77.25 93 ALA A N 1
ATOM 690 C CA . ALA A 1 93 ? -19.288 4.965 -5.672 1.00 77.25 93 ALA A CA 1
ATOM 691 C C . ALA A 1 93 ? -19.600 5.188 -7.165 1.00 77.25 93 ALA A C 1
ATOM 693 O O . ALA A 1 93 ? -20.537 4.593 -7.707 1.00 77.25 93 ALA A O 1
ATOM 694 N N . ARG A 1 94 ? -18.787 5.999 -7.859 1.00 77.88 94 ARG A N 1
ATOM 695 C CA . ARG A 1 94 ? -18.873 6.203 -9.314 1.00 77.88 94 ARG A CA 1
ATOM 696 C C . ARG A 1 94 ? -18.606 4.905 -10.076 1.00 77.88 94 ARG A C 1
ATOM 698 O O . ARG A 1 94 ? -19.442 4.519 -10.892 1.00 77.88 94 ARG A O 1
ATOM 705 N N . ASP A 1 95 ? -17.519 4.197 -9.777 1.00 77.75 95 ASP A N 1
ATOM 706 C CA . ASP A 1 95 ? -17.201 2.900 -10.393 1.00 77.75 95 ASP A CA 1
ATOM 707 C C . ASP A 1 95 ? -18.312 1.859 -10.168 1.00 77.75 95 ASP A C 1
ATOM 709 O O . ASP A 1 95 ? -18.664 1.108 -11.082 1.00 77.75 95 ASP A O 1
ATOM 713 N N . ALA A 1 96 ? -18.912 1.841 -8.974 1.00 74.88 96 ALA A N 1
ATOM 714 C CA . ALA A 1 96 ? -20.040 0.979 -8.637 1.00 74.88 96 ALA A CA 1
ATOM 715 C C . ALA A 1 96 ? -21.283 1.291 -9.485 1.00 74.88 96 ALA A C 1
ATOM 717 O O . ALA A 1 96 ? -21.961 0.371 -9.937 1.00 74.88 96 ALA A 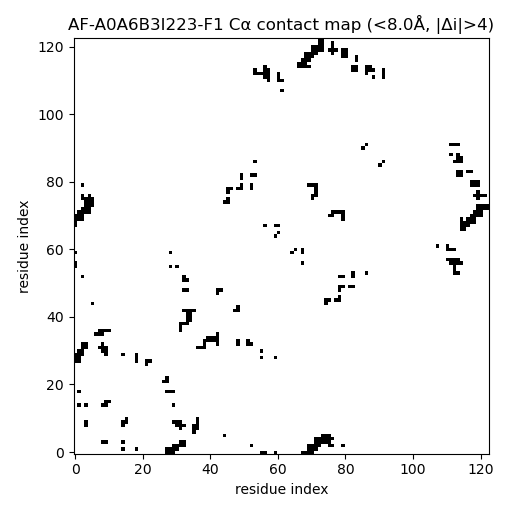O 1
ATOM 718 N N . SER A 1 97 ? -21.567 2.574 -9.735 1.00 72.56 97 SER A N 1
ATOM 719 C CA . SER A 1 97 ? -22.719 3.009 -10.540 1.00 72.56 97 SER A CA 1
ATOM 720 C C . SER A 1 97 ? -22.591 2.699 -12.036 1.00 72.56 97 SER A C 1
ATOM 722 O O . SER A 1 97 ? -23.599 2.496 -12.710 1.00 72.56 97 SER A O 1
ATOM 724 N N . VAL A 1 98 ? -21.361 2.635 -12.558 1.00 74.25 98 VAL A N 1
ATOM 725 C CA . VAL A 1 98 ? -21.088 2.293 -13.965 1.00 74.25 98 VAL A CA 1
ATOM 726 C C . VAL A 1 98 ? -21.199 0.782 -14.197 1.00 74.25 98 VAL A C 1
ATOM 728 O O . VAL A 1 98 ? -21.554 0.335 -15.290 1.00 74.25 98 VAL A O 1
ATOM 731 N N . ARG A 1 99 ? -20.934 -0.033 -13.168 1.00 67.06 99 ARG A N 1
ATOM 732 C CA . ARG A 1 99 ? -21.117 -1.487 -13.224 1.00 67.06 99 ARG A CA 1
ATOM 733 C C . ARG A 1 99 ? -22.615 -1.814 -13.191 1.00 67.06 99 ARG A C 1
ATOM 735 O O . ARG A 1 99 ? -23.254 -1.746 -12.148 1.00 67.06 99 ARG A O 1
ATOM 742 N N . VAL A 1 100 ? -23.180 -2.202 -14.338 1.00 57.97 100 VAL A N 1
ATOM 743 C CA . VAL A 1 100 ? -24.557 -2.726 -14.436 1.00 57.97 100 VAL A CA 1
ATOM 744 C C . VAL A 1 100 ? -24.730 -3.859 -13.408 1.00 57.97 100 VAL A C 1
ATOM 746 O O . VAL A 1 100 ? -23.889 -4.763 -13.377 1.00 57.97 100 VAL A O 1
ATOM 749 N N . PRO A 1 101 ? -25.771 -3.851 -12.552 1.00 52.12 101 PRO A N 1
ATOM 750 C CA . PRO A 1 101 ? -25.865 -4.812 -11.462 1.00 52.12 101 PRO A CA 1
ATOM 751 C C . PRO A 1 101 ? -26.168 -6.207 -12.015 1.00 52.12 101 PRO A C 1
ATOM 753 O O . PRO A 1 101 ? -27.307 -6.530 -12.352 1.00 52.12 101 PRO A O 1
ATOM 756 N N . VAL A 1 102 ? -25.147 -7.064 -12.076 1.00 49.53 102 VAL A N 1
ATOM 757 C CA . VAL A 1 102 ? -25.348 -8.507 -12.216 1.00 49.53 102 VAL A CA 1
ATOM 758 C C . VAL A 1 102 ? -25.966 -8.997 -10.908 1.00 49.53 102 VAL A C 1
ATOM 760 O O . VAL A 1 102 ? -25.324 -9.028 -9.857 1.00 49.53 102 VAL A O 1
ATOM 763 N N . ARG A 1 103 ? -27.256 -9.335 -10.961 1.00 53.19 103 ARG A N 1
ATOM 764 C CA . ARG A 1 103 ? -27.973 -9.983 -9.862 1.00 53.19 103 ARG A CA 1
ATOM 765 C C . ARG A 1 103 ? -27.434 -11.400 -9.672 1.00 53.19 103 ARG A C 1
ATOM 767 O O . ARG A 1 103 ? -27.810 -12.288 -10.418 1.00 53.19 103 ARG A O 1
ATOM 774 N N . GLU A 1 104 ? -26.548 -11.559 -8.692 1.00 47.84 104 GLU A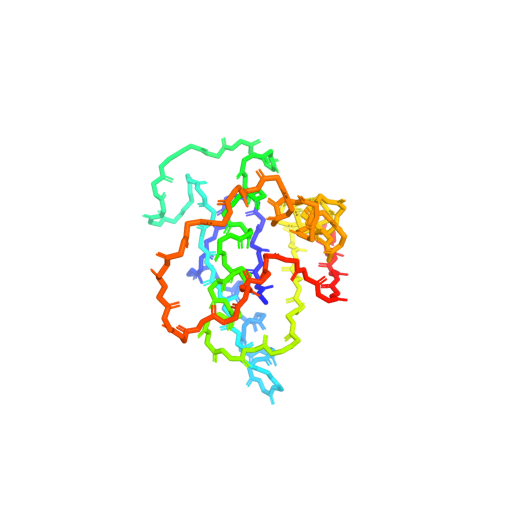 N 1
ATOM 775 C CA . GLU A 1 104 ? -26.496 -12.626 -7.674 1.00 47.84 104 GLU A CA 1
ATOM 776 C C . GLU A 1 104 ? -25.077 -12.733 -7.096 1.00 47.84 104 GLU A C 1
ATOM 778 O O . GLU A 1 104 ? -24.174 -13.271 -7.732 1.00 47.84 104 GLU A O 1
ATOM 783 N N . ARG A 1 105 ? -24.892 -12.292 -5.844 1.00 42.56 105 ARG A N 1
ATOM 784 C CA . ARG A 1 105 ? -24.508 -13.170 -4.721 1.00 42.56 105 ARG A CA 1
ATOM 785 C C . ARG A 1 105 ? -24.461 -12.407 -3.393 1.00 42.56 105 ARG A C 1
ATOM 787 O O . ARG A 1 105 ? -24.096 -11.241 -3.320 1.00 42.56 105 ARG A O 1
ATOM 794 N N . ARG A 1 106 ? -24.883 -13.127 -2.351 1.00 45.47 106 ARG A N 1
ATOM 795 C CA . ARG A 1 106 ? -24.848 -12.782 -0.924 1.00 45.47 106 ARG A CA 1
ATOM 796 C C . ARG A 1 106 ? -23.416 -12.598 -0.400 1.00 45.47 106 ARG A C 1
ATOM 798 O O . ARG A 1 106 ? -22.531 -13.345 -0.794 1.00 45.47 106 ARG A O 1
ATOM 805 N N . MET A 1 107 ? -23.319 -11.721 0.607 1.00 36.06 107 MET A N 1
ATOM 806 C CA . MET A 1 107 ? -22.234 -11.501 1.581 1.00 36.06 107 MET A CA 1
ATOM 807 C C . MET A 1 107 ? -20.888 -11.025 1.022 1.00 36.06 107 MET A C 1
ATOM 809 O O . MET A 1 107 ? -20.076 -11.802 0.536 1.00 36.06 107 MET A O 1
ATOM 813 N N . GLY A 1 108 ? -20.656 -9.724 1.192 1.00 37.41 108 GLY A N 1
ATOM 814 C CA . GLY A 1 108 ? -19.431 -9.014 0.846 1.00 37.41 108 GLY A CA 1
ATOM 815 C C . GLY A 1 108 ? -19.798 -7.628 0.337 1.00 37.41 108 GLY A C 1
ATOM 816 O O . GLY A 1 108 ? -19.870 -7.421 -0.869 1.00 37.41 108 GLY A O 1
ATOM 817 N N . GLU A 1 109 ? -20.134 -6.721 1.255 1.00 43.81 109 GLU A N 1
ATOM 818 C CA . GLU A 1 109 ? -20.344 -5.292 0.980 1.00 43.81 109 GLU A CA 1
ATOM 819 C C . GLU A 1 109 ? -19.196 -4.739 0.126 1.00 43.81 109 GLU A C 1
ATOM 821 O O . GLU A 1 109 ? -18.088 -5.249 0.222 1.00 43.81 109 GLU A O 1
ATOM 826 N N . HIS A 1 110 ? -19.445 -3.739 -0.724 1.00 51.84 110 HIS A N 1
ATOM 827 C CA . HIS A 1 110 ? -18.422 -3.114 -1.573 1.00 51.84 110 HIS A CA 1
ATOM 828 C C . HIS A 1 110 ? -17.125 -2.848 -0.779 1.00 51.84 110 HIS A C 1
ATOM 830 O O . HIS A 1 110 ? -17.081 -1.976 0.085 1.00 51.84 110 HIS A O 1
ATOM 836 N N . LEU A 1 111 ? -16.077 -3.638 -1.035 1.00 60.66 111 LEU A N 1
ATOM 837 C CA . LEU A 1 111 ? -14.807 -3.547 -0.315 1.00 60.66 111 LEU A CA 1
ATOM 838 C C . LEU A 1 111 ? -13.974 -2.461 -0.989 1.00 60.66 111 LEU A C 1
ATOM 840 O O . LEU A 1 111 ? -13.302 -2.723 -1.986 1.00 60.66 111 LEU A O 1
ATOM 844 N N . GLY A 1 112 ? -14.077 -1.240 -0.471 1.00 74.50 112 GLY A N 1
ATOM 845 C CA . GLY A 1 112 ? -13.347 -0.092 -0.994 1.00 74.50 112 GLY A CA 1
ATOM 846 C C . GLY A 1 112 ? -11.831 -0.306 -1.016 1.00 74.50 112 GLY A C 1
ATOM 847 O O . GLY A 1 112 ? -11.242 -0.881 -0.103 1.00 74.50 112 GLY A O 1
ATOM 848 N N . ALA A 1 113 ? -11.182 0.148 -2.075 1.00 89.62 113 ALA A N 1
ATOM 849 C CA . ALA A 1 113 ? -9.738 0.280 -2.171 1.00 89.62 113 ALA A CA 1
ATOM 850 C C . ALA A 1 113 ? -9.228 1.624 -1.614 1.00 89.62 113 ALA A C 1
ATOM 852 O O . ALA A 1 113 ? -8.022 1.805 -1.541 1.00 89.62 113 ALA A O 1
ATOM 853 N N . HIS A 1 114 ? -10.088 2.551 -1.193 1.00 93.19 114 HIS A N 1
ATOM 854 C CA . HIS A 1 114 ? -9.697 3.845 -0.646 1.00 93.19 114 HIS A CA 1
ATOM 855 C C . HIS A 1 114 ? -9.093 3.717 0.763 1.00 93.19 114 HIS A C 1
ATOM 857 O O . HIS A 1 114 ? -9.456 2.852 1.569 1.00 93.19 114 HIS A O 1
ATOM 863 N N . SER A 1 115 ? -8.178 4.631 1.079 1.00 95.00 115 SER A N 1
ATOM 864 C CA . SER A 1 115 ? -7.616 4.785 2.425 1.00 95.00 115 SER A CA 1
ATOM 865 C C . SER A 1 115 ? -8.332 5.905 3.175 1.00 95.00 115 SER A C 1
ATOM 867 O O . SER A 1 115 ? -8.590 6.955 2.596 1.00 95.00 115 SER A O 1
ATOM 869 N N . ASP A 1 116 ? -8.537 5.746 4.481 1.00 96.50 116 ASP A N 1
ATOM 870 C CA . ASP A 1 116 ? -9.088 6.794 5.354 1.00 96.50 116 ASP A CA 1
ATOM 871 C C . ASP A 1 116 ? -8.061 7.887 5.690 1.00 96.50 116 ASP A C 1
ATOM 873 O O . ASP A 1 116 ? -8.415 9.020 6.009 1.00 96.50 116 ASP A O 1
ATOM 877 N N . ALA A 1 117 ? -6.769 7.546 5.664 1.00 97.00 117 ALA A N 1
ATOM 878 C CA . ALA A 1 117 ? -5.685 8.500 5.863 1.00 97.00 117 ALA A CA 1
ATOM 879 C C . ALA A 1 117 ? -4.406 8.066 5.142 1.00 97.00 117 ALA A C 1
ATOM 881 O O . ALA A 1 117 ? -4.113 6.873 4.990 1.00 97.00 117 ALA A O 1
ATOM 882 N N . VAL A 1 118 ? -3.610 9.058 4.746 1.00 97.69 118 VAL A N 1
ATOM 883 C CA . VAL A 1 118 ? -2.349 8.882 4.022 1.00 97.69 118 VAL A CA 1
ATOM 884 C C . VAL A 1 118 ? -1.211 9.544 4.790 1.00 97.69 118 VAL A C 1
ATOM 886 O O . VAL A 1 118 ? -1.310 10.700 5.187 1.00 97.69 118 VAL A O 1
ATOM 889 N N . VAL A 1 119 ? -0.107 8.819 4.965 1.00 98.06 119 VAL A N 1
ATOM 890 C CA . VAL A 1 119 ? 1.136 9.336 5.547 1.00 98.06 119 VAL A CA 1
ATOM 891 C C . VAL A 1 119 ? 2.281 9.072 4.579 1.00 98.06 119 VAL A C 1
ATOM 893 O O . VAL A 1 119 ? 2.633 7.919 4.325 1.00 98.06 119 VAL A O 1
ATOM 896 N N . ALA A 1 120 ? 2.882 10.137 4.057 1.00 96.94 120 ALA A N 1
ATOM 897 C CA . ALA A 1 120 ? 4.079 10.062 3.231 1.00 96.94 120 ALA A CA 1
ATOM 898 C C . ALA A 1 120 ? 5.308 10.460 4.052 1.00 96.94 120 ALA A C 1
ATOM 900 O O . ALA A 1 120 ? 5.326 11.508 4.693 1.00 96.94 120 ALA A O 1
ATOM 901 N N . VAL A 1 121 ? 6.334 9.615 4.026 1.00 93.75 121 VAL A N 1
ATOM 902 C CA . VAL A 1 121 ? 7.599 9.834 4.726 1.00 93.75 121 VAL A CA 1
ATOM 903 C C . VAL A 1 121 ? 8.703 10.015 3.692 1.00 93.75 121 VAL A C 1
ATOM 905 O O . VAL A 1 121 ? 9.087 9.068 2.994 1.00 93.75 121 VAL A O 1
ATOM 908 N N . SER A 1 122 ? 9.213 11.240 3.606 1.00 82.69 122 SER A N 1
ATOM 909 C CA . SER A 1 122 ? 10.416 11.566 2.840 1.00 82.69 122 SER A CA 1
ATOM 910 C C . SER A 1 122 ? 11.659 11.202 3.652 1.00 82.69 122 SER A C 1
ATOM 912 O O . SER A 1 122 ? 11.656 11.305 4.878 1.00 82.69 122 SER A O 1
ATOM 914 N N . SER A 1 123 ? 12.692 10.711 2.972 1.00 63.78 123 SER A N 1
ATOM 915 C CA . SER A 1 123 ? 13.999 10.351 3.541 1.00 63.78 123 SER A CA 1
ATOM 916 C C . SER A 1 123 ? 15.076 11.219 2.921 1.00 63.78 123 SER A C 1
ATOM 918 O O . SER A 1 123 ? 14.899 11.543 1.725 1.00 63.78 123 SER A O 1
#

pLDDT: mean 89.37, std 15.36, range [36.06, 98.62]

Solvent-accessible surface area (backbone atoms only — not comparable to full-atom values): 6887 Å² total; per-residue (Å²): 62,46,38,53,30,78,96,34,26,53,83,36,66,68,50,46,49,52,44,59,62,48,50,77,80,43,90,68,50,70,53,42,50,46,48,19,75,88,35,60,76,70,63,61,84,36,66,62,42,27,57,54,51,31,52,53,36,23,49,44,31,74,74,68,45,90,73,41,49,33,38,9,30,47,44,15,14,59,17,36,53,53,34,52,72,64,32,34,73,65,51,49,54,51,56,55,69,70,49,76,83,76,90,79,83,85,89,77,73,88,58,54,44,42,52,80,43,72,44,66,39,84,124

Mean predicted aligned error: 5.9 Å

Nearest PDB structures (foldseek):
  3llc-assembly1_A  TM=7.144E-01  e=3.502E-02  Allorhizobium ampelinum S4
  6ny9-assembly1_B  TM=7.13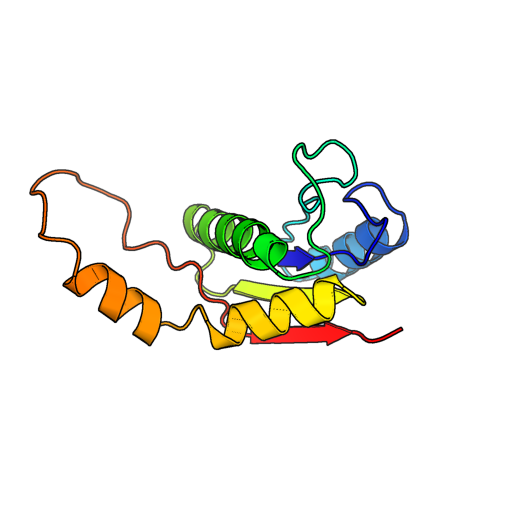9E-01  e=6.409E-02  Mus musculus
  7cw1-assembly2_B  TM=6.120E-01  e=3.931E-01  Moesziomyces antarcticus
  3hc7-assembly1_A  TM=4.559E-01  e=2.456E-01  Fromanvirus D29
  5dy2-assembly1_A  TM=5.291E-01  e=9.238E+00  Artemisia annua

Radius of gyration: 14.91 Å; Cα contacts (8 Å, |Δi|>4): 207; chains: 1; bounding box: 43×25×34 Å

Foldseek 3Di:
DEAEAPQDFCPDPVNVVVCVVCVVPDDDDGGGFDPHDPHHDNDPLQDCSLVVLLVSQLVCVVVVDPAAEYEAEHSGLSSQVVNQVCFDPVNQVVVVVVPDDPDDDDDDPSRGSHHPYYHGHYD

Secondary structure (DSSP, 8-state):
-EE--TT--TTSHHHHHHHHHHTTTS---B-PPTTSTT--S---TTSTHHHHHHHHHHHHHHTT-S--EEEEETHHHHHHHHHHHH--HHHHHHHHHHS-------S--------SEEEEE--